Protein AF-Q2U8B8-F1 (afdb_monomer_lite)

Structure (mmCIF, N/CA/C/O backbone):
data_AF-Q2U8B8-F1
#
_entry.id   AF-Q2U8B8-F1
#
loop_
_atom_site.group_PDB
_atom_site.id
_atom_site.type_symbol
_atom_site.label_atom_id
_atom_site.label_alt_id
_atom_site.label_comp_id
_atom_site.label_asym_id
_atom_site.label_entity_id
_atom_site.label_seq_id
_atom_site.pdbx_PDB_ins_code
_atom_site.Cartn_x
_atom_site.Cartn_y
_atom_site.Cartn_z
_atom_site.occupancy
_atom_site.B_iso_or_equiv
_atom_site.auth_seq_id
_atom_site.auth_comp_id
_atom_site.auth_asym_id
_atom_site.auth_atom_id
_atom_site.pdbx_PDB_model_num
ATOM 1 N N . MET A 1 1 ? 11.589 -69.174 -5.867 1.00 45.75 1 MET A N 1
ATOM 2 C CA . MET A 1 1 ? 12.183 -67.853 -5.563 1.00 45.75 1 MET A CA 1
ATOM 3 C C . MET A 1 1 ? 11.686 -66.831 -6.571 1.00 45.75 1 MET A C 1
ATOM 5 O O . MET A 1 1 ? 12.021 -66.963 -7.739 1.00 45.75 1 MET A O 1
ATOM 9 N N . LYS A 1 2 ? 10.894 -65.851 -6.129 1.00 44.78 2 LYS A N 1
ATOM 10 C CA . LYS A 1 2 ? 10.836 -64.484 -6.676 1.00 44.78 2 LYS A CA 1
ATOM 11 C C . LYS A 1 2 ? 9.974 -63.654 -5.720 1.00 44.78 2 LYS A C 1
ATOM 13 O O . LYS A 1 2 ? 8.757 -63.776 -5.709 1.00 44.78 2 LYS A O 1
ATOM 18 N N . LEU A 1 3 ? 10.655 -62.920 -4.842 1.00 41.84 3 LEU A N 1
ATOM 19 C CA . LEU A 1 3 ? 10.069 -61.947 -3.926 1.00 41.84 3 LEU A CA 1
ATOM 20 C C . LEU A 1 3 ? 9.621 -60.734 -4.748 1.00 41.84 3 LEU A C 1
ATOM 22 O O . LEU A 1 3 ? 10.434 -60.152 -5.464 1.00 41.84 3 LEU A O 1
ATOM 26 N N . LEU A 1 4 ? 8.342 -60.375 -4.666 1.00 46.84 4 LEU A N 1
ATOM 27 C CA . LEU A 1 4 ? 7.825 -59.121 -5.206 1.00 46.84 4 LEU A CA 1
ATOM 28 C C . LEU A 1 4 ? 7.831 -58.080 -4.085 1.00 46.84 4 LEU A C 1
ATOM 30 O O . LEU A 1 4 ? 7.156 -58.236 -3.069 1.00 46.84 4 LEU A O 1
ATOM 34 N N . ASN A 1 5 ? 8.658 -57.055 -4.289 1.00 47.19 5 ASN A N 1
ATOM 35 C CA . ASN A 1 5 ? 8.837 -55.891 -3.431 1.00 47.19 5 ASN A CA 1
ATOM 36 C C . ASN A 1 5 ? 7.512 -55.155 -3.205 1.00 47.19 5 ASN A C 1
ATOM 38 O O . ASN A 1 5 ? 6.895 -54.669 -4.152 1.00 47.19 5 ASN A O 1
ATOM 42 N N . ILE A 1 6 ? 7.131 -55.004 -1.940 1.00 53.38 6 ILE A N 1
ATOM 43 C CA . ILE A 1 6 ? 6.076 -54.088 -1.513 1.00 53.38 6 ILE A CA 1
ATOM 44 C C . ILE A 1 6 ? 6.727 -52.709 -1.361 1.00 53.38 6 ILE A C 1
ATOM 46 O O . ILE A 1 6 ? 7.480 -52.474 -0.419 1.00 53.38 6 ILE A O 1
ATOM 50 N N . ILE A 1 7 ? 6.479 -51.812 -2.316 1.00 55.31 7 ILE A N 1
ATOM 51 C CA . ILE A 1 7 ? 6.832 -50.393 -2.197 1.00 55.31 7 ILE A CA 1
ATOM 52 C C . ILE A 1 7 ? 5.652 -49.699 -1.519 1.00 55.31 7 ILE A C 1
ATOM 54 O O . ILE A 1 7 ? 4.625 -49.432 -2.140 1.00 55.31 7 ILE A O 1
ATOM 58 N N . THR A 1 8 ? 5.790 -49.433 -0.225 1.00 48.84 8 THR A N 1
ATOM 59 C CA . THR A 1 8 ? 4.833 -48.642 0.549 1.00 48.84 8 THR A CA 1
ATOM 60 C C . THR A 1 8 ? 5.006 -47.166 0.179 1.00 48.84 8 THR A C 1
ATOM 62 O O . THR A 1 8 ? 5.971 -46.533 0.604 1.00 48.84 8 THR A O 1
ATOM 65 N N . LEU A 1 9 ? 4.097 -46.603 -0.627 1.00 44.03 9 LEU A N 1
ATOM 66 C CA . LEU A 1 9 ? 4.007 -45.151 -0.801 1.00 44.03 9 LEU A CA 1
ATOM 67 C C . LEU A 1 9 ? 3.465 -44.534 0.495 1.00 44.03 9 LEU A C 1
ATOM 69 O O . LEU A 1 9 ? 2.280 -44.645 0.803 1.00 44.03 9 LEU A O 1
ATOM 73 N N . LEU A 1 10 ? 4.337 -43.874 1.254 1.00 48.56 10 LEU A N 1
ATOM 74 C CA . LEU A 1 10 ? 3.935 -42.946 2.305 1.00 48.56 10 LEU A CA 1
ATOM 75 C C . LEU A 1 10 ? 3.421 -41.666 1.642 1.00 48.56 10 LEU A C 1
ATOM 77 O O . LEU A 1 10 ? 4.195 -40.802 1.236 1.00 48.56 10 LEU A O 1
ATOM 81 N N . SER A 1 11 ? 2.102 -41.560 1.518 1.00 52.12 11 SER A N 1
ATOM 82 C CA . SER A 1 11 ? 1.419 -40.324 1.151 1.00 52.12 11 SER A CA 1
ATOM 83 C C . SER A 1 11 ? 1.635 -39.296 2.262 1.00 52.12 11 SER A C 1
ATOM 85 O O . SER A 1 11 ? 0.950 -39.318 3.283 1.00 52.12 11 SER A O 1
ATOM 87 N N . THR A 1 12 ? 2.605 -38.401 2.095 1.00 49.91 12 THR A N 1
ATOM 88 C CA . THR A 1 12 ? 2.762 -37.239 2.971 1.00 49.91 12 THR A CA 1
ATOM 89 C C . THR A 1 12 ? 1.611 -36.277 2.703 1.00 49.91 12 THR A C 1
ATOM 91 O O . THR A 1 12 ? 1.632 -35.515 1.738 1.00 49.91 12 THR A O 1
ATOM 94 N N . THR A 1 13 ? 0.581 -36.316 3.541 1.00 53.44 13 THR A N 1
ATOM 95 C CA . THR A 1 13 ? -0.419 -35.252 3.598 1.00 53.44 13 THR A CA 1
ATOM 96 C C . THR A 1 13 ? 0.250 -34.009 4.171 1.00 53.44 13 THR A C 1
ATOM 98 O O . THR A 1 13 ? 0.508 -33.935 5.373 1.00 53.44 13 THR A O 1
ATOM 101 N N . SER A 1 14 ? 0.558 -33.036 3.319 1.00 53.34 14 SER A N 1
ATOM 102 C CA . SER A 1 14 ? 0.933 -31.700 3.767 1.00 53.34 14 SER A CA 1
ATOM 103 C C . SER A 1 14 ? -0.268 -31.071 4.474 1.00 53.34 14 SER A C 1
ATOM 105 O O . SER A 1 14 ? -1.269 -30.746 3.838 1.00 53.34 14 SER A O 1
ATOM 107 N N . LEU A 1 15 ? -0.183 -30.908 5.797 1.00 43.78 15 LEU A N 1
ATOM 108 C CA . LEU A 1 15 ? -1.082 -30.018 6.523 1.00 43.78 15 LEU A CA 1
ATOM 109 C C . LEU A 1 15 ? -0.732 -28.584 6.114 1.00 43.78 15 LEU A C 1
ATOM 111 O O . LEU A 1 15 ? 0.299 -28.053 6.522 1.00 43.78 15 LEU A O 1
ATOM 115 N N . ALA A 1 16 ? -1.587 -27.954 5.311 1.00 53.31 16 ALA A N 1
ATOM 116 C CA . ALA A 1 16 ? -1.561 -26.509 5.163 1.00 53.31 16 ALA A CA 1
ATOM 117 C C . ALA A 1 16 ? -1.985 -25.901 6.507 1.00 53.31 16 ALA A C 1
ATOM 119 O O . ALA A 1 16 ? -3.157 -25.944 6.884 1.00 53.31 16 ALA A O 1
ATOM 120 N N . VAL A 1 17 ? -1.019 -25.369 7.257 1.00 41.97 17 VAL A N 1
ATOM 121 C CA . VAL A 1 17 ? -1.301 -24.487 8.388 1.00 41.97 17 VAL A CA 1
ATOM 122 C C . VAL A 1 17 ? -1.958 -23.244 7.800 1.00 41.97 17 VAL A C 1
ATOM 124 O O . VAL A 1 17 ? -1.295 -22.412 7.184 1.00 41.97 17 VAL A O 1
ATOM 127 N N . ALA A 1 18 ? -3.274 -23.127 7.967 1.00 48.25 18 ALA A N 1
ATOM 128 C CA . ALA A 1 18 ? -3.966 -21.855 7.846 1.00 48.25 18 ALA A CA 1
ATOM 129 C C . ALA A 1 18 ? -3.496 -20.982 9.016 1.00 48.25 18 ALA A C 1
ATOM 131 O O . ALA A 1 18 ? -4.136 -20.911 10.064 1.00 48.25 18 ALA A O 1
ATOM 132 N N . GLY A 1 19 ? -2.310 -20.391 8.865 1.00 37.34 19 GLY A N 1
ATOM 133 C CA . GLY A 1 19 ? -1.833 -19.356 9.759 1.00 37.34 19 GLY A CA 1
ATOM 134 C C . GLY A 1 19 ? -2.831 -18.218 9.666 1.00 37.34 19 GLY A C 1
ATOM 135 O O . GLY A 1 19 ? -2.953 -17.585 8.617 1.00 37.34 19 GLY A O 1
ATOM 136 N N . GLY A 1 20 ? -3.586 -17.993 10.741 1.00 38.97 20 GLY A N 1
ATOM 137 C CA . GLY A 1 20 ? -4.266 -16.724 10.924 1.00 38.97 20 GLY A CA 1
ATOM 138 C C . GLY A 1 20 ? -3.213 -15.645 10.728 1.00 38.97 20 GLY A C 1
ATOM 139 O O . GLY A 1 20 ? -2.224 -15.617 11.457 1.00 38.97 20 GLY A O 1
ATOM 140 N N . LEU A 1 21 ? -3.380 -14.851 9.674 1.00 37.88 21 LEU A N 1
ATOM 141 C CA . LEU A 1 21 ? -2.508 -13.744 9.322 1.00 37.88 21 LEU A CA 1
ATOM 142 C C . LEU A 1 21 ? -2.623 -12.691 10.427 1.00 37.88 21 LEU A C 1
ATOM 144 O O . LEU A 1 21 ? -3.363 -11.721 10.302 1.00 37.88 21 LEU A O 1
ATOM 148 N N . ASP A 1 22 ? -1.912 -12.905 11.530 1.00 37.84 22 ASP A N 1
ATOM 149 C CA . ASP A 1 22 ? -1.461 -11.809 12.365 1.00 37.84 22 ASP A CA 1
ATOM 150 C C . ASP A 1 22 ? -0.360 -11.115 11.560 1.00 37.84 22 ASP A C 1
ATOM 152 O O . ASP A 1 22 ? 0.807 -11.499 11.559 1.00 37.84 22 ASP A O 1
ATOM 156 N N . THR A 1 23 ? -0.770 -10.122 10.778 1.00 48.00 23 THR A N 1
ATOM 157 C CA . THR A 1 23 ? 0.051 -9.319 9.861 1.00 48.00 23 THR A CA 1
ATOM 158 C C . THR A 1 23 ? 1.080 -8.446 10.584 1.00 48.00 23 THR A C 1
ATOM 160 O O . THR A 1 23 ? 1.706 -7.572 9.985 1.00 48.00 23 THR A O 1
ATOM 163 N N . ARG A 1 24 ? 1.277 -8.663 11.888 1.00 49.28 24 ARG A N 1
ATOM 164 C CA . ARG A 1 24 ? 2.257 -7.957 12.712 1.00 49.28 24 ARG A CA 1
ATOM 165 C C . ARG A 1 24 ? 3.702 -8.288 12.349 1.00 49.28 24 ARG A C 1
ATOM 167 O O . ARG A 1 24 ? 4.557 -7.442 12.576 1.00 49.28 24 ARG A O 1
ATOM 174 N N . GLU A 1 25 ? 3.955 -9.438 11.726 1.00 53.19 25 GLU A N 1
ATOM 175 C CA . GLU A 1 25 ? 5.285 -9.891 11.295 1.00 53.19 25 GLU A CA 1
ATOM 176 C C . GLU A 1 25 ? 5.169 -10.631 9.945 1.00 53.19 25 GLU A C 1
ATOM 178 O O . GLU A 1 25 ? 5.375 -11.839 9.854 1.00 53.19 25 GLU A O 1
ATOM 183 N N . ALA A 1 26 ? 4.773 -9.933 8.874 1.00 61.53 26 ALA A N 1
ATOM 184 C CA . ALA A 1 26 ? 4.834 -10.522 7.535 1.00 61.53 26 ALA A CA 1
ATOM 185 C C . ALA A 1 26 ? 6.306 -10.711 7.138 1.00 61.53 26 ALA A C 1
ATOM 187 O O . ALA A 1 26 ? 7.049 -9.733 7.011 1.00 61.53 26 ALA A O 1
ATOM 188 N N . ASN A 1 27 ? 6.740 -11.958 6.947 1.00 67.38 27 ASN A N 1
ATOM 189 C CA . ASN A 1 27 ? 8.084 -12.216 6.443 1.00 67.38 27 ASN A CA 1
ATOM 190 C C . ASN A 1 27 ? 8.159 -11.872 4.940 1.00 67.38 27 ASN A C 1
ATOM 192 O O . ASN A 1 27 ? 7.146 -11.747 4.248 1.00 67.38 27 ASN A O 1
ATOM 196 N N . ASN A 1 28 ? 9.372 -11.726 4.407 1.00 64.75 28 ASN A N 1
ATOM 197 C CA . ASN A 1 28 ? 9.563 -11.282 3.023 1.00 64.75 28 ASN A CA 1
ATOM 198 C C . ASN A 1 28 ? 8.952 -12.242 1.975 1.00 64.75 28 ASN A C 1
ATOM 200 O O . ASN A 1 28 ? 8.508 -11.799 0.916 1.00 64.75 28 ASN A O 1
ATOM 204 N N . ALA A 1 29 ? 8.891 -13.547 2.266 1.00 67.75 29 ALA A N 1
ATOM 205 C CA . ALA A 1 29 ? 8.280 -14.533 1.373 1.00 67.75 29 ALA A CA 1
ATOM 206 C C . ALA A 1 29 ? 6.747 -14.387 1.318 1.00 67.75 29 ALA A C 1
ATOM 208 O O . ALA A 1 29 ? 6.149 -14.525 0.245 1.00 67.75 29 ALA A O 1
ATOM 209 N N . ASP A 1 30 ? 6.117 -14.029 2.438 1.00 82.69 30 ASP A N 1
ATOM 210 C CA . ASP A 1 30 ? 4.681 -13.747 2.501 1.00 82.69 30 ASP A CA 1
ATOM 211 C C . ASP A 1 30 ? 4.331 -12.492 1.694 1.00 82.69 30 ASP A C 1
ATOM 213 O O . ASP A 1 30 ? 3.341 -12.475 0.960 1.00 82.69 30 ASP A O 1
ATOM 217 N N . LEU A 1 31 ? 5.166 -11.451 1.782 1.00 83.38 31 LEU A N 1
ATOM 218 C CA . LEU A 1 31 ? 4.984 -10.211 1.022 1.00 83.38 31 LEU A CA 1
ATOM 219 C C . LEU A 1 31 ? 5.111 -10.446 -0.487 1.00 83.38 31 LEU A C 1
ATOM 221 O O . LEU A 1 31 ? 4.255 -9.997 -1.250 1.00 83.38 31 LEU A O 1
ATOM 225 N N . ALA A 1 32 ? 6.114 -11.216 -0.916 1.00 80.88 32 ALA A N 1
ATOM 226 C CA . ALA A 1 32 ? 6.287 -11.585 -2.319 1.00 80.88 32 ALA A CA 1
ATOM 227 C C . ALA A 1 32 ? 5.111 -12.424 -2.849 1.00 80.88 32 ALA A C 1
ATOM 229 O O . ALA A 1 32 ? 4.609 -12.170 -3.942 1.00 80.88 32 ALA A O 1
ATOM 230 N N . THR A 1 33 ? 4.618 -13.386 -2.064 1.00 84.94 33 THR A N 1
ATOM 231 C CA . THR A 1 33 ? 3.473 -14.234 -2.445 1.00 84.94 33 THR A CA 1
ATOM 232 C C . THR A 1 33 ? 2.179 -13.425 -2.558 1.00 84.94 33 THR A C 1
ATOM 234 O O . THR A 1 33 ? 1.398 -13.597 -3.499 1.00 84.94 33 THR A O 1
ATOM 237 N N . ARG A 1 34 ? 1.953 -12.494 -1.624 1.00 83.00 34 ARG A N 1
ATOM 238 C CA . ARG A 1 34 ? 0.810 -11.571 -1.662 1.00 83.00 34 ARG A CA 1
ATOM 239 C C . ARG A 1 34 ? 0.870 -10.658 -2.881 1.00 83.00 34 ARG A C 1
ATOM 241 O O . ARG A 1 34 ? -0.126 -10.543 -3.594 1.00 83.00 34 ARG A O 1
ATOM 248 N N . ALA A 1 35 ? 2.030 -10.061 -3.151 1.00 86.25 35 ALA A N 1
ATOM 249 C CA . ALA A 1 35 ? 2.242 -9.258 -4.350 1.00 86.25 35 ALA A CA 1
ATOM 250 C C . ALA A 1 35 ? 2.010 -10.086 -5.620 1.00 86.25 35 ALA A C 1
ATOM 252 O O . ALA A 1 35 ? 1.276 -9.648 -6.499 1.00 86.25 35 ALA A O 1
ATOM 253 N N . ALA A 1 36 ? 2.515 -11.321 -5.681 1.00 87.31 36 ALA A N 1
ATOM 254 C CA . ALA A 1 36 ? 2.287 -12.221 -6.809 1.00 87.31 36 ALA A CA 1
ATOM 255 C C . ALA A 1 36 ? 0.796 -12.508 -7.057 1.00 87.31 36 ALA A C 1
ATOM 257 O O . ALA A 1 36 ? 0.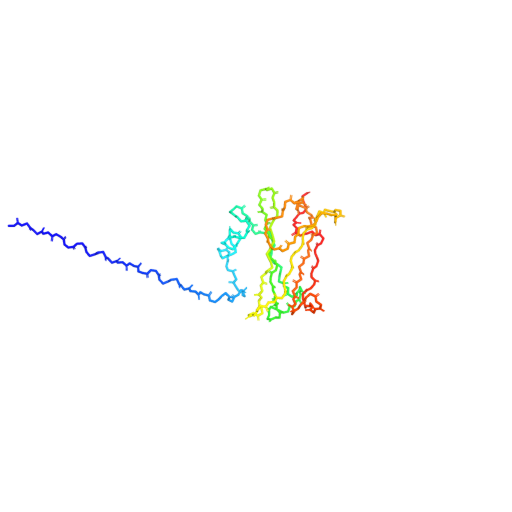371 -12.605 -8.205 1.00 87.31 36 ALA A O 1
ATOM 258 N N . THR A 1 37 ? 0.003 -12.602 -5.988 1.00 89.19 37 THR A N 1
ATOM 259 C CA . THR A 1 37 ? -1.440 -12.869 -6.063 1.00 89.19 37 THR A CA 1
ATOM 260 C C . THR A 1 37 ? -2.238 -11.649 -6.529 1.00 89.19 37 THR A C 1
ATOM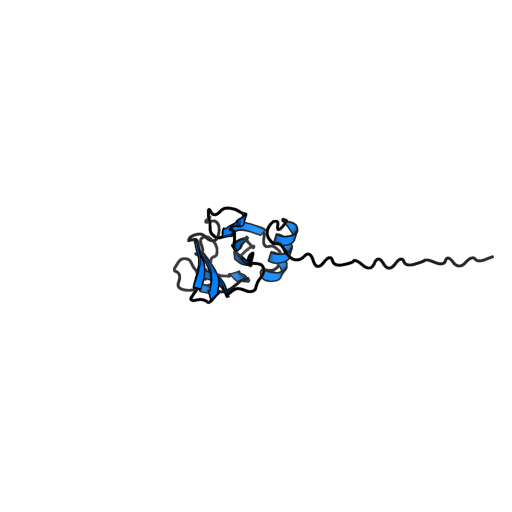 262 O O . THR A 1 37 ? -3.182 -11.792 -7.299 1.00 89.19 37 THR A O 1
ATOM 265 N N . ILE A 1 38 ? -1.880 -10.451 -6.055 1.00 88.88 38 ILE A N 1
ATOM 266 C CA . ILE A 1 38 ? -2.667 -9.225 -6.276 1.00 88.88 38 ILE A CA 1
ATOM 267 C C . ILE A 1 38 ? -2.155 -8.421 -7.479 1.00 88.88 38 ILE A C 1
ATOM 269 O O . ILE A 1 38 ? -2.938 -7.910 -8.275 1.00 88.88 38 ILE A O 1
ATOM 273 N N . CYS A 1 39 ? -0.839 -8.294 -7.602 1.00 89.44 39 CYS A N 1
ATOM 274 C CA . CYS A 1 39 ? -0.159 -7.494 -8.618 1.00 89.44 39 CYS A CA 1
ATOM 275 C C . CYS A 1 39 ? 0.301 -8.342 -9.816 1.00 89.44 39 CYS A C 1
ATOM 277 O O . CYS A 1 39 ? 0.480 -7.814 -10.911 1.00 89.44 39 CYS A O 1
ATOM 279 N N . GLY A 1 40 ? 0.504 -9.646 -9.607 1.00 88.94 40 GLY A N 1
ATOM 280 C CA . GLY A 1 40 ? 1.202 -10.536 -10.534 1.00 88.94 40 GLY A CA 1
ATOM 281 C C . GLY A 1 40 ? 2.672 -10.742 -10.154 1.00 88.94 40 GLY A C 1
ATOM 282 O O . GLY A 1 40 ? 3.212 -10.090 -9.260 1.00 88.94 40 GLY A O 1
ATOM 283 N N . SER A 1 41 ? 3.338 -11.689 -10.816 1.00 89.12 41 SER A N 1
ATOM 284 C CA . SER A 1 41 ? 4.754 -12.002 -10.574 1.00 89.12 41 SER A CA 1
ATOM 285 C C . SER A 1 41 ? 5.695 -10.878 -11.022 1.00 89.12 41 SER A C 1
ATOM 287 O O . SER A 1 41 ? 5.386 -10.155 -11.967 1.00 89.12 41 SER A O 1
ATOM 289 N N . GLY A 1 42 ? 6.890 -10.808 -10.427 1.00 88.44 42 GLY A N 1
ATOM 290 C CA . GLY A 1 42 ? 7.942 -9.869 -10.846 1.00 88.44 42 GLY A CA 1
ATOM 291 C C . GLY A 1 42 ? 7.819 -8.467 -10.246 1.00 88.44 42 GLY A C 1
ATOM 292 O O . GLY A 1 42 ? 8.427 -7.533 -10.759 1.00 88.44 42 GLY A O 1
ATOM 293 N N . TYR A 1 43 ? 7.026 -8.324 -9.184 1.00 89.69 43 TYR A N 1
ATOM 294 C CA . TYR A 1 43 ? 6.960 -7.118 -8.366 1.00 89.69 43 TYR A CA 1
ATOM 295 C C . TYR A 1 43 ? 7.903 -7.234 -7.169 1.00 89.69 43 TYR A C 1
ATOM 297 O O . TYR A 1 43 ? 7.879 -8.236 -6.452 1.00 89.69 43 TYR A O 1
ATOM 305 N N . GLU A 1 44 ? 8.683 -6.188 -6.924 1.00 89.06 44 GLU A N 1
ATOM 306 C CA . GLU A 1 44 ? 9.594 -6.080 -5.785 1.00 89.06 44 GLU A CA 1
ATOM 307 C C . GLU A 1 44 ? 9.064 -5.079 -4.762 1.00 89.06 44 GLU A C 1
ATOM 309 O O . GLU A 1 44 ? 8.437 -4.079 -5.117 1.00 89.06 44 GLU A O 1
ATOM 314 N N . LEU A 1 45 ? 9.285 -5.352 -3.473 1.00 89.94 45 LEU A N 1
ATOM 315 C CA . LEU A 1 45 ? 8.843 -4.462 -2.403 1.00 89.94 45 LEU A CA 1
ATOM 316 C C . LEU A 1 45 ? 9.603 -3.133 -2.476 1.00 89.94 45 LEU A C 1
ATOM 318 O O . LEU A 1 45 ? 10.826 -3.109 -2.418 1.00 89.94 45 LEU A O 1
ATOM 322 N N . ASN A 1 46 ? 8.861 -2.029 -2.533 1.00 90.00 46 ASN A N 1
ATOM 323 C CA . ASN A 1 46 ? 9.406 -0.674 -2.546 1.00 90.00 46 ASN A CA 1
ATOM 324 C C . ASN A 1 46 ? 9.256 0.011 -1.183 1.00 90.00 46 ASN A C 1
ATOM 326 O O . ASN A 1 46 ? 10.233 0.498 -0.618 1.00 90.00 46 ASN A O 1
ATOM 330 N N . LYS A 1 47 ? 8.042 0.039 -0.619 1.00 90.19 47 LYS A N 1
ATOM 331 C CA . LYS A 1 47 ? 7.786 0.622 0.708 1.00 90.19 47 LYS A CA 1
ATOM 332 C C . LYS A 1 47 ? 6.833 -0.251 1.512 1.00 90.19 47 LYS A C 1
ATOM 334 O O . LYS A 1 47 ? 5.896 -0.824 0.967 1.00 90.19 47 LYS A O 1
ATOM 339 N N . ALA A 1 48 ? 7.039 -0.269 2.824 1.00 90.88 48 ALA A N 1
ATOM 340 C CA . ALA A 1 48 ? 6.094 -0.789 3.805 1.00 90.88 48 ALA A CA 1
ATOM 341 C C . ALA A 1 48 ? 5.869 0.290 4.869 1.00 90.88 48 ALA A C 1
ATOM 343 O O . ALA A 1 48 ? 6.742 0.566 5.693 1.00 90.88 48 ALA A O 1
ATOM 344 N N . ILE A 1 49 ? 4.717 0.954 4.810 1.00 90.50 49 ILE A N 1
ATOM 345 C CA . ILE A 1 49 ? 4.388 2.096 5.660 1.00 90.50 49 ILE A CA 1
ATOM 346 C C . ILE A 1 49 ? 3.381 1.639 6.716 1.00 90.50 49 ILE A C 1
ATOM 348 O O . ILE A 1 49 ? 2.220 1.392 6.378 1.00 90.50 49 ILE A O 1
ATOM 352 N N . PRO A 1 50 ? 3.780 1.534 7.994 1.00 92.00 50 PRO A N 1
ATOM 353 C CA . PRO A 1 50 ? 2.833 1.269 9.064 1.00 92.00 50 PRO A CA 1
ATOM 354 C C . PRO A 1 50 ? 1.921 2.481 9.277 1.00 92.00 50 PRO A C 1
ATOM 356 O O . PRO A 1 50 ? 2.395 3.619 9.338 1.00 92.00 50 PRO A O 1
ATOM 359 N N . LEU A 1 51 ? 0.619 2.231 9.414 1.00 92.12 51 LEU A N 1
ATOM 360 C CA . LEU A 1 51 ? -0.406 3.258 9.568 1.00 92.12 51 LEU A CA 1
ATOM 361 C C . LEU A 1 51 ? -1.223 3.046 10.862 1.00 92.12 51 LEU A C 1
ATOM 363 O O . LEU A 1 51 ? -1.589 1.907 11.160 1.00 92.12 51 LEU A O 1
ATOM 367 N N . PRO A 1 52 ? -1.558 4.114 11.612 1.00 90.88 52 PRO A N 1
ATOM 368 C CA . PRO A 1 52 ? -1.183 5.507 11.353 1.00 90.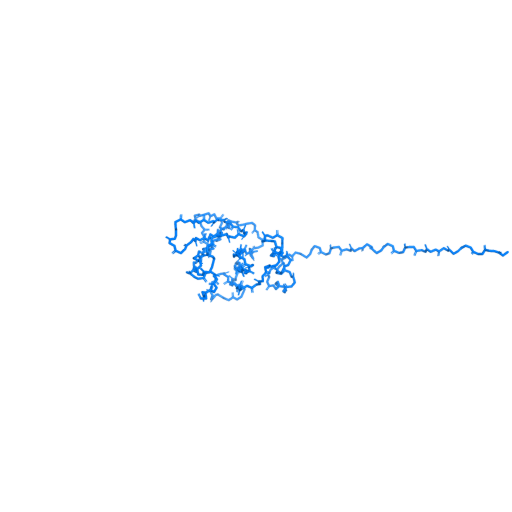88 52 PRO A CA 1
ATOM 369 C C . PRO A 1 52 ? 0.329 5.749 11.504 1.00 90.88 52 PRO A C 1
ATOM 371 O O . PRO A 1 52 ? 1.018 5.088 12.278 1.00 90.88 52 PRO A O 1
ATOM 374 N N . LYS A 1 53 ? 0.877 6.672 10.709 1.00 86.50 53 LYS A N 1
ATOM 375 C CA . LYS A 1 53 ? 2.322 6.932 10.696 1.00 86.50 53 LYS A CA 1
ATOM 376 C C . LYS A 1 53 ? 2.754 7.543 12.034 1.00 86.50 53 LYS A C 1
ATOM 378 O O . LYS A 1 53 ? 2.095 8.442 12.543 1.00 86.50 53 LYS A O 1
ATOM 383 N N . GLY A 1 54 ? 3.881 7.081 12.576 1.00 83.44 54 GLY A N 1
ATOM 384 C CA . GLY A 1 54 ? 4.466 7.634 13.805 1.00 83.44 54 GLY A CA 1
ATOM 385 C C . GLY A 1 54 ? 3.802 7.183 15.111 1.00 83.44 54 GLY A C 1
ATOM 386 O O . GLY A 1 54 ? 4.157 7.701 16.165 1.00 83.44 54 GLY A O 1
ATOM 387 N N . THR A 1 55 ? 2.871 6.226 15.073 1.00 81.44 55 THR A N 1
ATOM 388 C CA . THR A 1 55 ? 2.291 5.637 16.289 1.00 81.44 55 THR A CA 1
ATOM 389 C C . THR A 1 55 ? 3.123 4.465 16.807 1.00 81.44 55 THR A C 1
ATOM 391 O O . THR A 1 55 ? 3.899 3.851 16.065 1.00 81.44 55 THR A O 1
ATOM 394 N N . ASP A 1 56 ? 2.913 4.109 18.078 1.00 83.56 56 ASP A N 1
ATOM 395 C CA . ASP A 1 56 ? 3.466 2.888 18.673 1.00 83.56 56 ASP A CA 1
ATOM 396 C C . ASP A 1 56 ? 3.116 1.656 17.806 1.00 83.56 56 ASP A C 1
ATOM 398 O O . ASP A 1 56 ? 1.997 1.585 17.276 1.00 83.56 56 ASP A O 1
ATOM 402 N N . PRO A 1 57 ? 4.026 0.673 17.646 1.00 79.81 57 PRO A N 1
ATOM 403 C CA . PRO A 1 57 ? 3.754 -0.552 16.897 1.00 79.81 57 PRO A CA 1
ATOM 404 C C . PRO A 1 57 ? 2.441 -1.259 17.257 1.00 79.81 57 PRO A C 1
ATOM 406 O O . PRO A 1 57 ? 1.767 -1.780 16.369 1.00 79.81 57 PRO A O 1
ATOM 409 N N . LYS A 1 58 ? 2.030 -1.231 18.529 1.00 80.88 58 LYS A N 1
ATOM 410 C CA . LYS A 1 58 ? 0.784 -1.846 19.014 1.00 80.88 58 LYS A CA 1
ATOM 411 C C . LYS A 1 58 ? -0.477 -1.090 18.589 1.00 80.88 58 LYS A C 1
ATOM 413 O O . LYS A 1 58 ? -1.567 -1.648 18.677 1.00 80.88 58 LYS A O 1
ATOM 418 N N . GLN A 1 59 ? -0.338 0.155 18.140 1.00 85.12 59 GLN A N 1
ATOM 419 C CA . GLN A 1 59 ? -1.430 1.012 17.671 1.00 85.12 59 GLN A CA 1
ATOM 420 C C . GLN A 1 59 ? -1.546 1.063 16.144 1.00 85.12 59 GLN A C 1
ATOM 422 O O . GLN A 1 59 ? -2.375 1.802 15.618 1.00 85.12 59 GLN A O 1
ATOM 427 N N . ARG A 1 60 ? -0.735 0.282 15.421 1.00 87.62 60 ARG A N 1
ATOM 428 C CA . ARG A 1 60 ? -0.827 0.172 13.963 1.00 87.62 60 ARG A CA 1
ATOM 429 C C . ARG A 1 60 ? -2.111 -0.556 13.585 1.00 87.62 60 ARG A C 1
ATOM 431 O O . ARG A 1 60 ? -2.341 -1.688 14.002 1.00 87.62 60 ARG A O 1
ATOM 438 N N . LEU A 1 61 ? -2.933 0.111 12.789 1.00 90.94 61 LEU A N 1
ATOM 439 C CA . LEU A 1 61 ? -4.233 -0.372 12.327 1.00 90.94 61 LEU A CA 1
ATOM 440 C C . LEU A 1 61 ? -4.147 -0.965 10.914 1.00 90.94 61 LEU A C 1
ATOM 442 O O . LEU A 1 61 ? -5.008 -1.748 10.525 1.00 90.94 61 LEU A O 1
ATOM 446 N N . GLY A 1 62 ? -3.085 -0.659 10.170 1.00 91.50 62 GLY A N 1
ATOM 447 C CA . GLY A 1 62 ? -2.805 -1.281 8.882 1.00 91.50 62 GLY A CA 1
ATOM 448 C C . GLY A 1 62 ? -1.378 -1.043 8.410 1.00 91.50 62 GLY A C 1
ATOM 449 O O . GLY A 1 62 ? -0.625 -0.284 9.023 1.00 91.50 62 GLY A O 1
ATOM 450 N N . THR A 1 63 ? -1.017 -1.680 7.300 1.00 92.06 63 THR A N 1
ATOM 451 C CA . THR A 1 63 ? 0.261 -1.443 6.616 1.00 92.06 63 THR A CA 1
ATOM 452 C C . THR A 1 63 ? 0.005 -1.209 5.140 1.00 92.06 63 THR A C 1
ATOM 454 O O . THR A 1 63 ? -0.624 -2.023 4.473 1.00 92.06 63 THR A O 1
ATOM 457 N N . LEU A 1 64 ? 0.466 -0.073 4.628 1.00 92.81 64 LEU A N 1
ATOM 458 C CA . LEU A 1 64 ? 0.444 0.219 3.206 1.00 92.81 64 LEU A CA 1
ATOM 459 C C . LEU A 1 64 ? 1.746 -0.282 2.582 1.00 92.81 64 LEU A C 1
ATOM 461 O O . LEU A 1 64 ? 2.823 0.233 2.881 1.00 92.81 64 LEU A O 1
ATOM 465 N N . TYR A 1 65 ? 1.630 -1.252 1.691 1.00 92.44 65 TYR A N 1
ATOM 466 C CA . TYR A 1 65 ? 2.731 -1.758 0.892 1.00 92.44 65 TYR A CA 1
ATOM 467 C C . TYR A 1 65 ? 2.676 -1.156 -0.505 1.00 92.44 65 TYR A C 1
ATOM 469 O O . TYR A 1 65 ? 1.612 -1.139 -1.126 1.00 92.44 65 TYR A O 1
ATOM 477 N N . THR A 1 66 ? 3.818 -0.709 -1.019 1.00 92.12 66 THR A N 1
ATOM 478 C CA . THR A 1 66 ? 3.982 -0.404 -2.441 1.00 92.12 66 THR A CA 1
ATOM 479 C C . THR A 1 66 ? 5.074 -1.277 -3.032 1.00 92.12 66 THR A C 1
ATOM 481 O O . THR A 1 66 ? 6.076 -1.570 -2.378 1.00 92.12 66 THR A O 1
ATOM 484 N N . TYR A 1 67 ? 4.865 -1.697 -4.273 1.00 91.44 67 TYR A N 1
ATOM 485 C CA . TYR A 1 67 ? 5.753 -2.560 -5.035 1.00 91.44 67 TYR A CA 1
ATOM 486 C C . TYR A 1 67 ? 6.046 -1.935 -6.395 1.00 91.44 67 TYR A C 1
ATOM 488 O O . TYR A 1 67 ? 5.199 -1.221 -6.946 1.00 91.44 67 TYR A O 1
ATOM 496 N N . ILE A 1 68 ? 7.226 -2.222 -6.933 1.00 89.88 68 ILE A N 1
ATOM 497 C CA . ILE A 1 68 ? 7.663 -1.801 -8.264 1.00 89.88 68 ILE A CA 1
ATOM 498 C C . ILE A 1 68 ? 7.725 -3.042 -9.149 1.00 89.88 68 ILE A C 1
ATOM 500 O O . ILE A 1 68 ? 8.396 -4.015 -8.817 1.00 89.88 68 ILE A O 1
ATOM 504 N N . GLY A 1 69 ? 6.984 -3.016 -10.251 1.00 87.38 69 GLY A N 1
ATOM 505 C CA . GLY A 1 69 ? 7.159 -3.932 -11.370 1.00 87.38 69 GLY A CA 1
ATOM 506 C C . GLY A 1 69 ? 7.874 -3.222 -12.517 1.00 87.38 69 GLY A C 1
ATOM 507 O O . GLY A 1 69 ? 8.145 -2.026 -12.447 1.00 87.38 69 GLY A O 1
ATOM 508 N N . LYS A 1 70 ? 8.134 -3.950 -13.606 1.00 83.00 70 LYS A N 1
ATOM 509 C CA . LYS A 1 70 ? 8.887 -3.438 -14.763 1.00 83.00 70 LYS A CA 1
ATOM 510 C C . LYS A 1 70 ? 8.354 -2.105 -15.311 1.00 83.00 70 LYS A C 1
ATOM 512 O O . LYS A 1 70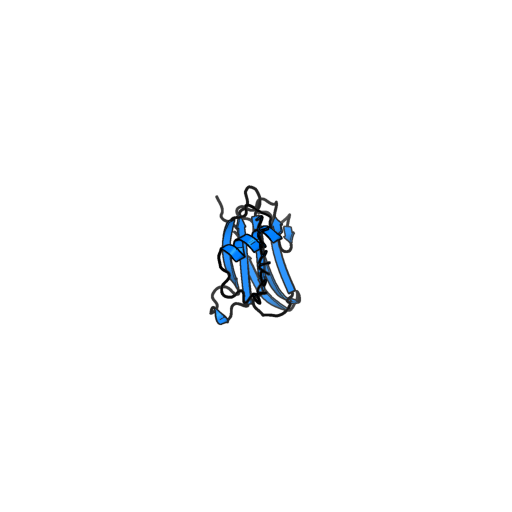 ? 9.128 -1.182 -15.513 1.00 83.00 70 LYS A O 1
ATOM 517 N N . ASP A 1 71 ? 7.040 -2.023 -15.524 1.00 83.12 71 ASP A N 1
ATOM 518 C CA . ASP A 1 71 ? 6.388 -0.873 -16.170 1.00 83.12 71 ASP A CA 1
ATOM 519 C C . ASP A 1 71 ? 5.191 -0.341 -15.356 1.00 83.12 71 ASP A C 1
ATOM 521 O O . ASP A 1 71 ? 4.401 0.462 -15.851 1.00 83.12 71 ASP A O 1
ATOM 525 N N . LYS A 1 72 ? 4.995 -0.833 -14.123 1.00 87.25 72 LYS A N 1
ATOM 526 C CA . LYS A 1 72 ? 3.802 -0.558 -13.308 1.00 87.25 72 LYS A CA 1
ATOM 527 C C . LYS A 1 72 ? 4.125 -0.514 -11.819 1.00 87.25 72 LYS A C 1
ATOM 529 O O . LYS A 1 72 ? 4.922 -1.311 -11.326 1.00 87.25 72 LYS A O 1
ATOM 534 N N . GLY A 1 73 ? 3.398 0.323 -11.087 1.00 90.19 73 GLY A N 1
ATOM 535 C CA . GLY A 1 73 ? 3.358 0.290 -9.626 1.00 90.19 73 GLY A CA 1
ATOM 536 C C . GLY A 1 73 ? 2.279 -0.672 -9.133 1.00 90.19 73 GLY A C 1
ATOM 537 O O . GLY A 1 73 ? 1.304 -0.936 -9.834 1.00 90.19 73 GLY A O 1
ATOM 538 N N . CYS A 1 74 ? 2.426 -1.204 -7.925 1.00 91.69 74 CYS A N 1
ATOM 539 C CA . CYS A 1 74 ? 1.332 -1.877 -7.226 1.00 91.69 74 CYS A CA 1
ATOM 540 C C . CYS A 1 74 ? 1.257 -1.396 -5.784 1.00 91.69 74 CYS A C 1
ATOM 542 O O . CYS A 1 74 ? 2.290 -1.138 -5.166 1.00 91.69 74 CYS A O 1
ATOM 544 N N . ALA A 1 75 ? 0.049 -1.274 -5.244 1.00 92.81 75 ALA A N 1
ATOM 545 C CA . ALA A 1 75 ? -0.149 -0.922 -3.847 1.00 92.81 75 ALA A CA 1
ATOM 546 C C . ALA A 1 75 ? -1.232 -1.780 -3.197 1.00 92.81 75 ALA A C 1
ATOM 548 O O . ALA A 1 75 ? -2.262 -2.096 -3.796 1.00 92.81 75 ALA A O 1
ATOM 549 N N . ILE A 1 76 ? -0.964 -2.158 -1.95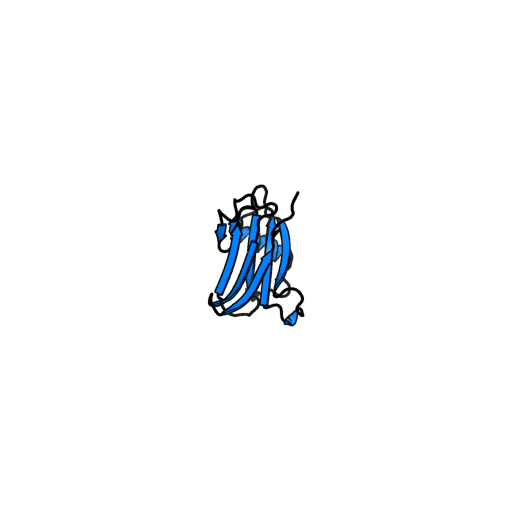1 1.00 92.44 76 ILE A N 1
ATOM 550 C CA . ILE A 1 76 ? -1.802 -3.033 -1.140 1.00 92.44 76 ILE A CA 1
ATOM 551 C C . ILE A 1 76 ? -1.898 -2.401 0.243 1.00 92.44 76 ILE A C 1
ATOM 553 O O . ILE A 1 76 ? -0.884 -2.208 0.911 1.00 92.44 76 ILE A O 1
ATOM 557 N N . LEU A 1 77 ? -3.113 -2.088 0.682 1.00 92.88 77 LEU A N 1
ATOM 558 C CA . LEU A 1 77 ? -3.369 -1.737 2.072 1.00 92.88 77 LEU A CA 1
ATOM 559 C C . LEU A 1 77 ? -3.765 -3.013 2.807 1.00 92.88 77 LEU A C 1
ATOM 561 O O . LEU A 1 77 ? -4.719 -3.673 2.413 1.00 92.88 77 LEU A O 1
ATOM 565 N N . ASP A 1 78 ? -3.024 -3.360 3.850 1.00 90.31 78 ASP A N 1
ATOM 566 C CA . ASP A 1 78 ? -3.267 -4.528 4.689 1.00 90.31 78 ASP A CA 1
ATOM 567 C C . ASP A 1 78 ? -3.948 -4.102 5.990 1.00 90.31 78 ASP A C 1
ATOM 569 O O . ASP A 1 78 ? -3.610 -3.071 6.580 1.00 90.31 78 ASP A O 1
ATOM 573 N N . ASN A 1 79 ? -4.946 -4.876 6.402 1.00 90.56 79 ASN A N 1
ATOM 574 C CA . ASN A 1 79 ? -5.791 -4.574 7.548 1.00 90.56 79 ASN A CA 1
ATOM 575 C C . ASN A 1 79 ? -5.321 -5.342 8.783 1.00 90.56 79 ASN A C 1
ATOM 577 O O . ASN A 1 79 ? -5.401 -6.568 8.819 1.00 90.56 79 ASN A O 1
ATOM 581 N N . ASN A 1 80 ? -4.932 -4.608 9.826 1.00 88.19 80 ASN A N 1
ATOM 582 C CA . ASN A 1 80 ? -4.360 -5.179 11.043 1.00 88.19 80 ASN A CA 1
ATOM 583 C C . ASN A 1 80 ? -5.330 -5.120 12.240 1.00 88.19 80 ASN A C 1
ATOM 585 O O . ASN A 1 80 ? -4.921 -5.367 13.374 1.00 88.19 80 ASN A O 1
ATOM 589 N N . VAL A 1 81 ? -6.617 -4.802 12.030 1.00 87.06 81 VAL A N 1
ATOM 590 C CA . VAL A 1 81 ? -7.607 -4.691 13.123 1.00 87.06 81 VAL A CA 1
ATOM 591 C C . VAL A 1 81 ? -8.405 -5.974 13.392 1.00 87.06 81 VAL A C 1
ATOM 593 O O . VAL A 1 81 ? -9.329 -5.958 14.206 1.00 87.06 81 VAL A O 1
ATOM 596 N N . GLY A 1 82 ? -8.083 -7.083 12.715 1.00 83.88 82 GLY A N 1
ATOM 597 C CA . GLY A 1 82 ? -8.676 -8.410 12.962 1.00 83.88 82 GLY A CA 1
ATOM 598 C C . GLY A 1 82 ? -10.164 -8.545 12.609 1.00 83.88 82 GLY A C 1
ATOM 599 O O . GLY A 1 82 ? -10.808 -9.523 12.978 1.00 83.88 82 GLY A O 1
ATOM 600 N N . LYS A 1 83 ? -10.736 -7.562 11.910 1.00 88.00 83 LYS A N 1
ATOM 601 C CA . LYS A 1 83 ? -12.131 -7.547 11.450 1.00 88.00 83 LYS A CA 1
ATOM 602 C C . LYS A 1 83 ? -12.232 -6.808 10.123 1.00 88.00 83 LYS A C 1
ATOM 604 O O . LYS A 1 83 ? -11.385 -5.967 9.831 1.00 88.00 83 LYS A O 1
ATOM 609 N N . ALA A 1 84 ? -13.281 -7.069 9.346 1.00 90.06 84 ALA A N 1
ATOM 610 C CA . ALA A 1 84 ? -13.519 -6.361 8.089 1.00 90.06 84 ALA A CA 1
ATOM 611 C C . ALA A 1 84 ? -13.625 -4.843 8.314 1.00 90.06 84 ALA A C 1
ATOM 613 O O . ALA A 1 84 ? -14.185 -4.394 9.318 1.00 90.06 84 ALA A O 1
ATOM 614 N N . GLN A 1 85 ? -13.068 -4.063 7.390 1.00 93.94 85 GLN A N 1
ATOM 615 C CA . GLN A 1 85 ? -13.055 -2.601 7.419 1.00 93.94 85 GLN A CA 1
ATOM 616 C C . GLN A 1 85 ? -13.366 -2.051 6.035 1.00 93.94 85 GLN A C 1
ATOM 618 O O . GLN A 1 85 ? -13.131 -2.717 5.028 1.00 93.94 85 GLN A O 1
ATOM 623 N N . TYR A 1 86 ? -13.847 -0.811 5.993 1.00 94.69 86 TYR A N 1
ATOM 624 C CA . TYR A 1 86 ? -13.788 -0.027 4.773 1.00 94.69 86 TYR A CA 1
ATOM 625 C C . TYR A 1 86 ? -12.322 0.269 4.464 1.00 94.69 86 TYR A C 1
ATOM 627 O O . TYR A 1 86 ? -11.595 0.764 5.328 1.00 94.69 86 TYR A O 1
ATOM 635 N N . MET A 1 87 ? -11.902 -0.036 3.241 1.00 94.12 87 MET A N 1
ATOM 636 C CA . MET A 1 87 ? -10.536 0.137 2.767 1.00 94.12 87 MET A CA 1
ATOM 637 C C . MET A 1 87 ? -10.571 0.780 1.395 1.00 94.12 87 MET A C 1
ATOM 639 O O . MET A 1 87 ? -11.453 0.492 0.591 1.00 94.12 87 MET A O 1
ATOM 643 N N . TYR A 1 88 ? -9.614 1.659 1.148 1.00 94.44 88 TYR A N 1
ATOM 644 C CA . TYR A 1 88 ? -9.469 2.330 -0.128 1.00 94.44 88 TYR A CA 1
ATOM 645 C C . TYR A 1 88 ? -7.996 2.622 -0.362 1.00 94.44 88 TYR A C 1
ATOM 647 O O . TYR A 1 88 ? -7.315 3.168 0.508 1.00 94.44 88 TYR A O 1
ATOM 655 N N . VAL A 1 89 ? -7.525 2.287 -1.552 1.00 94.19 89 VAL A N 1
ATOM 656 C CA . VAL A 1 89 ? -6.244 2.740 -2.085 1.00 94.19 89 VAL A CA 1
ATOM 657 C C . VAL A 1 89 ? -6.558 3.524 -3.349 1.00 94.19 89 VAL A C 1
ATOM 659 O O . VAL A 1 89 ? -7.516 3.217 -4.047 1.00 94.19 89 VAL A O 1
ATOM 662 N N . GLY A 1 90 ? -5.820 4.586 -3.621 1.00 92.94 90 GLY A N 1
ATOM 663 C CA . GLY A 1 90 ? -5.990 5.355 -4.843 1.00 92.94 90 GLY A CA 1
ATOM 664 C C . GLY A 1 90 ? -4.654 5.866 -5.323 1.00 92.94 90 GLY A C 1
ATOM 665 O O . GLY A 1 90 ? -3.841 6.317 -4.519 1.00 92.94 90 GLY A O 1
ATOM 666 N N . VAL A 1 91 ? -4.441 5.783 -6.626 1.00 91.38 91 VAL A N 1
ATOM 667 C CA . VAL A 1 91 ? -3.203 6.191 -7.279 1.00 91.38 91 VAL A CA 1
ATOM 668 C C . VAL A 1 91 ? -3.586 7.036 -8.465 1.00 91.38 91 VAL A C 1
ATOM 670 O O . VAL A 1 91 ? -4.352 6.589 -9.315 1.00 91.38 91 VAL A O 1
ATOM 673 N N . CYS A 1 92 ? -3.079 8.257 -8.500 1.00 87.12 92 CYS A N 1
ATOM 674 C CA . CYS A 1 92 ? -3.348 9.175 -9.591 1.00 87.12 92 CYS A CA 1
ATOM 675 C C . CYS A 1 92 ? -2.087 9.422 -10.410 1.00 87.12 92 CYS A C 1
ATOM 677 O O . CYS A 1 92 ? -0.971 9.260 -9.921 1.00 87.12 92 CYS A O 1
ATOM 679 N N . ASP A 1 93 ? -2.263 9.858 -11.649 1.00 84.44 93 ASP A N 1
ATOM 680 C CA . ASP A 1 93 ? -1.187 10.493 -12.393 1.00 84.44 93 ASP A CA 1
ATOM 681 C C . ASP A 1 93 ? -0.720 11.794 -11.711 1.00 84.44 93 ASP A C 1
ATOM 683 O O . ASP A 1 93 ? -1.372 12.344 -10.819 1.00 84.44 93 ASP A O 1
ATOM 687 N N . LEU A 1 94 ? 0.432 12.313 -12.143 1.00 79.06 94 LEU A N 1
ATOM 688 C CA . LEU A 1 94 ? 1.077 13.485 -11.532 1.00 79.06 94 LEU A CA 1
ATOM 689 C C . LEU A 1 94 ? 0.196 14.743 -11.522 1.00 79.06 94 LEU A C 1
ATOM 691 O O . LEU A 1 94 ? 0.381 15.625 -10.689 1.00 79.06 94 LEU A O 1
ATOM 695 N N . ASN A 1 95 ? -0.753 14.842 -12.455 1.00 79.12 95 ASN A N 1
ATOM 696 C CA . ASN A 1 95 ? -1.672 15.973 -12.559 1.00 79.12 95 ASN A CA 1
ATOM 697 C C . ASN A 1 95 ? -3.022 15.723 -11.843 1.00 79.12 95 ASN A C 1
ATOM 699 O O . ASN A 1 95 ? -3.858 16.627 -11.799 1.00 79.12 95 ASN A O 1
ATOM 703 N N . GLY A 1 96 ? -3.235 14.523 -11.288 1.00 77.12 96 GLY A N 1
ATOM 704 C CA . GLY A 1 96 ? -4.428 14.136 -10.538 1.00 77.12 96 GLY A CA 1
ATOM 705 C C . GLY A 1 96 ? -5.694 13.908 -11.372 1.00 77.12 96 GLY A C 1
ATOM 706 O O . GLY A 1 96 ? -6.775 13.806 -10.791 1.00 77.12 96 GLY A O 1
ATOM 707 N N . LYS A 1 97 ? -5.613 13.878 -12.707 1.00 80.81 97 LYS A N 1
ATOM 708 C CA . LYS A 1 97 ? -6.781 13.751 -13.596 1.00 80.81 97 LYS A CA 1
ATOM 709 C C . LYS A 1 97 ? -7.202 12.308 -13.804 1.00 80.81 97 LYS A C 1
ATOM 711 O O . LYS A 1 97 ? -8.394 12.049 -13.975 1.00 80.81 97 LYS A O 1
ATOM 716 N N . HIS A 1 98 ? -6.248 11.385 -13.797 1.00 83.56 98 HIS A N 1
ATOM 717 C CA . HIS A 1 98 ? -6.509 9.972 -14.021 1.00 83.56 98 HIS A CA 1
ATOM 718 C C . HIS A 1 98 ? -6.110 9.191 -12.780 1.00 83.56 98 HIS A C 1
ATOM 720 O O . HIS A 1 98 ? -4.935 9.141 -12.429 1.00 83.56 98 HIS A O 1
ATOM 726 N N . CYS A 1 99 ? -7.107 8.624 -12.098 1.00 87.25 99 CYS A N 1
ATOM 727 C CA . CYS A 1 99 ? -6.903 7.894 -10.858 1.00 87.25 99 CYS A CA 1
ATOM 728 C C . CYS A 1 99 ? -7.479 6.490 -10.951 1.00 87.25 99 CYS A C 1
ATOM 730 O O . CYS A 1 99 ? -8.680 6.313 -11.176 1.00 87.25 99 CYS A O 1
ATOM 732 N N . ASP A 1 100 ? -6.628 5.521 -10.664 1.00 89.25 100 ASP A N 1
ATOM 733 C CA . ASP A 1 100 ? -7.028 4.163 -10.362 1.00 89.25 100 ASP A CA 1
ATOM 734 C C . ASP A 1 100 ? -7.314 4.032 -8.862 1.00 89.25 100 ASP A C 1
ATOM 736 O O . ASP A 1 100 ? -6.801 4.793 -8.031 1.00 89.25 100 ASP A O 1
ATOM 740 N N . LYS A 1 101 ? -8.172 3.077 -8.510 1.00 91.00 101 LYS A N 1
ATOM 741 C CA . LYS A 1 101 ? -8.672 2.876 -7.148 1.00 91.00 101 LYS A CA 1
ATOM 742 C C . LYS A 1 101 ? -8.586 1.407 -6.756 1.00 91.00 101 LYS A C 1
ATOM 744 O O . LYS A 1 101 ? -8.533 0.537 -7.619 1.00 91.00 101 LYS A O 1
ATOM 749 N N . ASP A 1 102 ? -8.642 1.180 -5.451 1.00 85.38 102 ASP A N 1
ATOM 750 C CA . ASP A 1 102 ? -8.529 -0.110 -4.773 1.00 85.38 102 ASP A CA 1
ATOM 751 C C . ASP A 1 102 ? -7.156 -0.757 -4.977 1.00 85.38 102 ASP A C 1
ATOM 753 O O . ASP A 1 102 ? -6.216 -0.069 -5.343 1.00 85.38 102 ASP A O 1
ATOM 757 N N . SER A 1 103 ? -6.967 -2.026 -4.619 1.00 76.56 103 SER A N 1
ATOM 758 C CA . SER A 1 103 ? -5.647 -2.669 -4.682 1.00 76.56 103 SER A CA 1
ATOM 759 C C . SER A 1 103 ? -5.382 -3.320 -6.035 1.00 76.56 103 SER A C 1
ATOM 761 O O . SER A 1 103 ? -6.276 -3.955 -6.594 1.00 76.56 103 SER A O 1
ATOM 763 N N . GLY A 1 104 ? -4.135 -3.275 -6.502 1.00 82.75 104 GLY A N 1
ATOM 764 C CA . GLY A 1 104 ? -3.727 -3.949 -7.732 1.00 82.75 104 GLY A CA 1
ATOM 765 C C . GLY A 1 104 ? -2.587 -3.245 -8.454 1.00 82.75 104 GLY A C 1
ATOM 766 O O . GLY A 1 104 ? -1.903 -2.387 -7.895 1.00 82.75 104 GLY A O 1
ATOM 767 N N . ALA A 1 105 ? -2.380 -3.643 -9.707 1.00 82.44 105 ALA A N 1
ATOM 768 C CA . ALA A 1 105 ? -1.414 -3.020 -10.599 1.00 82.44 105 ALA A CA 1
ATOM 769 C C . ALA A 1 105 ? -1.973 -1.714 -11.182 1.00 82.44 105 ALA A C 1
ATOM 771 O O . ALA A 1 105 ? -3.006 -1.714 -11.850 1.00 82.44 105 ALA A O 1
ATOM 772 N N . PHE A 1 106 ? -1.237 -0.627 -10.994 1.00 84.56 106 PHE A N 1
ATOM 773 C CA . PHE A 1 106 ? -1.561 0.704 -11.491 1.00 84.56 106 PHE A CA 1
ATOM 774 C C . PHE A 1 106 ? -0.682 1.024 -12.697 1.00 84.56 106 PHE A C 1
ATOM 776 O O . PHE A 1 106 ? 0.544 0.921 -12.625 1.00 84.56 106 PHE A O 1
ATOM 783 N N . SER A 1 107 ? -1.309 1.359 -13.827 1.00 74.81 107 SER A N 1
ATOM 784 C CA . SER A 1 107 ? -0.624 1.542 -15.118 1.00 74.81 107 SER A CA 1
ATOM 785 C C . SER A 1 107 ? -0.296 2.988 -15.467 1.00 74.81 107 SER A C 1
ATOM 787 O O . SER A 1 107 ? 0.328 3.238 -16.496 1.00 74.81 107 SER A O 1
ATOM 789 N N . HIS A 1 108 ? -0.736 3.942 -14.651 1.00 69.44 108 HIS A N 1
ATOM 790 C CA . HIS A 1 108 ? -0.326 5.332 -14.798 1.00 69.44 108 HIS A CA 1
ATOM 791 C C . HIS A 1 108 ? 1.180 5.462 -14.558 1.00 69.44 108 HIS A C 1
ATOM 793 O O . HIS A 1 108 ? 1.801 4.542 -14.024 1.00 69.44 108 HIS A O 1
ATOM 799 N N . ASN A 1 109 ? 1.766 6.591 -14.967 1.00 69.69 109 ASN A N 1
ATOM 800 C CA . ASN A 1 109 ? 3.171 6.886 -14.700 1.00 69.69 109 ASN A CA 1
ATOM 801 C C . ASN A 1 109 ? 3.396 6.858 -13.178 1.00 69.69 109 ASN A C 1
ATOM 803 O O . ASN A 1 109 ? 3.064 7.815 -12.484 1.00 69.69 109 ASN A O 1
ATOM 807 N N . PHE A 1 110 ? 3.816 5.698 -12.669 1.00 73.38 110 PHE A N 1
ATOM 808 C CA . PHE A 1 110 ? 3.772 5.362 -11.247 1.00 73.38 110 PHE A CA 1
ATOM 809 C C . PHE A 1 110 ? 4.972 5.950 -10.508 1.00 73.38 110 PHE A C 1
ATOM 811 O O . PHE A 1 110 ? 4.897 6.177 -9.301 1.00 73.38 110 PHE A O 1
ATOM 818 N N . ALA A 1 111 ? 6.054 6.246 -11.235 1.00 75.25 111 ALA A N 1
ATOM 819 C CA . ALA A 1 111 ? 7.141 7.070 -10.738 1.00 75.25 111 ALA A CA 1
ATOM 820 C C . ALA A 1 111 ? 6.564 8.416 -10.277 1.00 75.25 111 ALA A C 1
ATOM 822 O O . ALA A 1 111 ? 5.856 9.090 -11.024 1.00 75.25 111 ALA A O 1
ATOM 823 N N . CYS A 1 112 ? 6.823 8.773 -9.019 1.00 79.25 112 CYS A N 1
ATOM 824 C CA . CYS A 1 112 ? 6.254 9.953 -8.361 1.00 79.25 112 CYS A CA 1
ATOM 825 C C . CYS A 1 112 ? 4.718 10.024 -8.285 1.00 79.25 112 CYS A C 1
ATOM 827 O O . CYS A 1 112 ? 4.188 11.093 -7.992 1.00 79.25 112 CYS A O 1
ATOM 829 N N . ALA A 1 113 ? 3.980 8.942 -8.549 1.00 86.50 113 ALA A N 1
ATOM 830 C CA . ALA A 1 113 ? 2.524 9.015 -8.524 1.00 86.50 113 ALA A CA 1
ATOM 831 C C . ALA A 1 113 ? 2.009 9.305 -7.102 1.00 86.50 113 ALA A C 1
ATOM 833 O O . ALA A 1 113 ? 2.384 8.592 -6.155 1.00 86.50 113 ALA A O 1
ATOM 834 N N . PRO A 1 114 ? 1.113 10.298 -6.939 1.00 90.38 114 PRO A N 1
ATOM 835 C CA . PRO A 1 114 ? 0.415 10.509 -5.688 1.00 90.38 114 PRO A CA 1
ATOM 836 C C . PRO A 1 114 ? -0.387 9.270 -5.310 1.00 90.38 114 PRO A C 1
ATOM 838 O O . PRO A 1 114 ? -1.124 8.705 -6.124 1.00 90.38 114 PRO A O 1
ATOM 841 N N . LEU A 1 115 ? -0.280 8.885 -4.046 1.00 9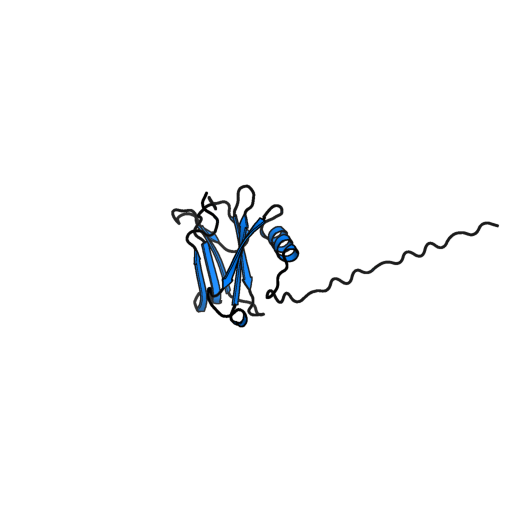1.56 115 LEU A N 1
ATOM 842 C CA . LEU A 1 115 ? -0.963 7.737 -3.487 1.00 91.56 115 LEU A CA 1
ATOM 843 C C . LEU A 1 115 ? -1.767 8.150 -2.260 1.00 91.56 115 LEU A C 1
ATOM 845 O O . LEU A 1 115 ? -1.307 8.886 -1.389 1.00 91.56 115 LEU A O 1
ATOM 849 N N . VAL A 1 116 ? -2.984 7.632 -2.175 1.00 93.75 116 VAL A N 1
ATOM 850 C CA . VAL A 1 116 ? -3.865 7.779 -1.022 1.00 93.75 116 VAL A CA 1
ATOM 851 C C . VAL A 1 116 ? -4.242 6.407 -0.484 1.00 93.75 116 VAL A C 1
ATOM 853 O O . VAL A 1 116 ? -4.528 5.486 -1.245 1.00 93.75 116 VAL A O 1
ATOM 856 N N . ALA A 1 117 ? -4.269 6.276 0.836 1.00 94.56 117 ALA A N 1
ATOM 857 C CA . ALA A 1 117 ? -4.717 5.075 1.523 1.00 94.56 117 ALA A CA 1
ATOM 858 C C . ALA A 1 117 ? -5.664 5.470 2.653 1.00 94.56 117 ALA A C 1
ATOM 860 O O . ALA A 1 117 ? -5.327 6.300 3.495 1.00 94.56 117 ALA A O 1
ATOM 861 N N . LYS A 1 118 ? -6.860 4.883 2.673 1.00 95.81 118 LYS A N 1
ATOM 862 C CA . LYS A 1 118 ? -7.892 5.172 3.667 1.00 95.81 118 LYS A CA 1
ATOM 863 C C . LYS A 1 118 ? -8.402 3.885 4.289 1.00 95.81 118 LYS A C 1
ATOM 865 O O . LYS A 1 118 ? -8.600 2.891 3.592 1.00 95.81 118 LYS A O 1
ATOM 870 N N . MET A 1 119 ? -8.652 3.923 5.593 1.00 95.50 119 MET A N 1
ATOM 871 C CA . MET A 1 119 ? -9.255 2.815 6.326 1.00 95.50 119 MET A CA 1
ATOM 872 C C . MET A 1 119 ? -10.163 3.327 7.436 1.00 95.50 119 MET A C 1
ATOM 874 O O . MET A 1 119 ? -9.862 4.319 8.107 1.00 95.50 119 MET A O 1
ATOM 878 N N . GLY A 1 120 ? -11.283 2.641 7.629 1.00 95.31 120 GLY A N 1
ATOM 879 C CA . GLY A 1 120 ? -12.294 3.064 8.578 1.00 95.31 120 GLY A CA 1
ATOM 880 C C . GLY A 1 120 ? -13.409 2.054 8.785 1.00 95.31 120 GLY A C 1
ATOM 881 O O . GLY A 1 120 ? -13.479 1.019 8.125 1.00 95.31 120 GLY A O 1
ATOM 882 N N . GLN A 1 121 ? -14.348 2.407 9.659 1.00 94.00 121 GLN A N 1
ATOM 883 C CA . GLN A 1 121 ? -15.616 1.679 9.769 1.00 94.00 121 GLN A CA 1
ATOM 884 C C . GLN A 1 121 ? -16.486 1.884 8.520 1.00 94.00 121 GLN A C 1
ATOM 886 O O . GLN A 1 121 ? -17.255 1.009 8.138 1.00 94.00 121 GLN A O 1
ATOM 891 N N . SER A 1 122 ? -16.369 3.055 7.890 1.00 94.69 122 SER A N 1
ATOM 892 C CA . SER A 1 122 ? -17.036 3.421 6.640 1.00 94.69 122 SER A CA 1
ATOM 893 C C . SER A 1 122 ? -16.256 4.536 5.943 1.00 94.69 122 SER A C 1
ATOM 895 O O . SER A 1 122 ? -15.358 5.132 6.538 1.00 94.69 122 SER A O 1
ATOM 897 N N . SER A 1 123 ? -16.657 4.905 4.725 1.00 91.88 123 SER A N 1
ATOM 898 C CA . SER A 1 123 ? -16.096 6.062 4.011 1.00 91.88 123 SER A CA 1
ATOM 899 C C . SER A 1 123 ? -16.272 7.405 4.740 1.00 91.88 123 SER A C 1
ATOM 901 O O . SER A 1 123 ? -15.591 8.367 4.399 1.00 91.88 123 SER A O 1
ATOM 903 N N . LYS A 1 124 ? -17.161 7.480 5.743 1.00 94.38 124 LYS A N 1
ATOM 904 C CA . LYS A 1 124 ? -17.429 8.680 6.559 1.00 94.38 124 LYS A CA 1
ATOM 905 C C . LYS A 1 124 ? -16.775 8.642 7.946 1.00 94.38 124 LYS A C 1
ATOM 907 O O . LYS A 1 124 ? -16.857 9.621 8.678 1.00 94.38 124 LYS A O 1
ATOM 912 N N . SER A 1 125 ? -16.171 7.519 8.330 1.00 94.12 125 SER A N 1
ATOM 913 C CA . SER A 1 125 ? -15.547 7.320 9.641 1.00 94.12 125 SER A CA 1
ATOM 914 C C . SER A 1 125 ? -14.204 6.627 9.445 1.00 94.12 125 SER A C 1
ATOM 916 O O . SER A 1 125 ? -14.094 5.401 9.540 1.00 94.12 125 SER A O 1
ATOM 918 N N . LEU A 1 126 ? -13.208 7.439 9.087 1.00 95.00 126 LEU A N 1
ATOM 919 C CA . LEU A 1 126 ? -11.843 7.020 8.789 1.00 95.00 126 LEU A CA 1
ATOM 920 C C . LEU A 1 126 ? -10.946 7.255 10.006 1.00 95.00 126 LEU A C 1
ATOM 922 O O . LEU A 1 126 ? -10.998 8.316 10.622 1.00 95.00 126 LEU A O 1
ATOM 926 N N . TYR A 1 127 ? -10.106 6.275 10.323 1.00 93.19 127 TYR A N 1
ATOM 927 C CA . TYR A 1 127 ? -9.011 6.412 11.293 1.00 93.19 127 TYR A CA 1
ATOM 928 C C . TYR A 1 127 ? -7.632 6.302 10.622 1.00 93.19 127 TYR A C 1
ATOM 930 O O . TYR A 1 127 ? -6.617 6.619 11.236 1.00 93.19 127 TYR A O 1
ATOM 938 N N . ILE A 1 128 ? -7.590 5.885 9.352 1.00 94.00 128 ILE A N 1
ATOM 939 C CA . ILE A 1 128 ? -6.466 6.101 8.441 1.00 94.00 128 ILE A CA 1
ATOM 940 C C . ILE A 1 128 ? -6.986 6.964 7.289 1.00 94.00 128 ILE A C 1
ATOM 942 O O . ILE A 1 128 ? -7.919 6.565 6.591 1.00 94.00 128 ILE A O 1
ATOM 946 N N . ASP A 1 129 ? -6.357 8.118 7.089 1.00 94.94 129 ASP A N 1
ATOM 947 C CA . ASP A 1 129 ? -6.483 8.961 5.897 1.00 94.94 129 ASP A CA 1
ATOM 948 C C . ASP A 1 129 ? -5.077 9.450 5.529 1.00 94.94 129 ASP A C 1
ATOM 950 O O . ASP A 1 129 ? -4.602 10.489 5.983 1.00 94.94 129 ASP A O 1
ATOM 954 N N . TYR A 1 130 ? -4.344 8.586 4.830 1.00 94.31 130 TYR A N 1
ATOM 955 C CA . TYR A 1 130 ? -2.948 8.786 4.472 1.00 94.31 130 TYR A CA 1
ATOM 956 C C . TYR A 1 130 ? -2.835 9.263 3.026 1.00 94.31 130 TYR A C 1
ATOM 958 O O . TYR A 1 130 ? -3.479 8.715 2.129 1.00 94.31 130 TYR A O 1
ATOM 966 N N . LYS A 1 131 ? -1.964 10.248 2.801 1.00 93.00 131 LYS A N 1
ATOM 967 C CA . LYS A 1 131 ? -1.579 10.732 1.476 1.00 93.00 131 LYS A CA 1
ATOM 968 C C . LYS A 1 131 ? -0.060 10.802 1.389 1.00 93.00 131 LYS A C 1
ATOM 970 O O . LYS A 1 131 ? 0.587 11.329 2.291 1.00 93.00 131 LYS A O 1
ATOM 975 N N . ASP A 1 132 ? 0.475 10.302 0.288 1.00 89.38 132 ASP A N 1
ATOM 976 C CA . ASP A 1 132 ? 1.868 10.443 -0.109 1.00 89.38 132 ASP A CA 1
ATOM 977 C C . ASP A 1 132 ? 1.903 11.090 -1.492 1.00 89.38 132 ASP A C 1
ATOM 979 O O . ASP A 1 132 ? 1.211 10.640 -2.404 1.00 89.38 132 ASP A O 1
ATOM 983 N N . GLU A 1 133 ? 2.671 12.162 -1.652 1.00 84.50 133 GLU A N 1
ATOM 984 C CA . GLU A 1 133 ? 2.869 12.782 -2.968 1.00 84.50 133 GLU A CA 1
ATOM 985 C C . GLU A 1 133 ? 3.766 11.918 -3.855 1.00 84.50 133 GLU A C 1
ATOM 987 O O . GLU A 1 133 ? 3.669 11.999 -5.072 1.00 84.50 133 GLU A O 1
ATOM 992 N N . TYR A 1 134 ? 4.564 11.038 -3.243 1.00 83.44 134 TYR A N 1
ATOM 993 C CA . TYR A 1 134 ? 5.518 10.175 -3.922 1.00 83.44 134 TYR A CA 1
ATOM 994 C C . TYR A 1 134 ? 5.329 8.729 -3.455 1.00 83.44 134 TYR A C 1
ATOM 996 O O . TYR A 1 134 ? 6.141 8.178 -2.706 1.00 83.44 134 TYR A O 1
ATOM 1004 N N . GLY A 1 135 ? 4.239 8.084 -3.892 1.00 81.38 135 GLY A N 1
ATOM 1005 C CA . GLY A 1 135 ? 3.939 6.685 -3.545 1.00 81.38 135 GLY A CA 1
ATOM 1006 C C . GLY A 1 135 ? 5.071 5.713 -3.917 1.00 81.38 135 GLY A C 1
ATOM 1007 O O . GLY A 1 135 ? 5.322 4.731 -3.207 1.00 81.38 135 GLY A O 1
ATOM 1008 N N . TRP A 1 136 ? 5.830 6.062 -4.958 1.00 86.44 136 TRP A N 1
ATOM 1009 C CA . TRP A 1 136 ? 7.047 5.393 -5.414 1.00 86.44 136 TRP A CA 1
ATOM 1010 C C . TRP A 1 136 ? 8.221 6.366 -5.508 1.00 86.44 136 TRP A C 1
ATOM 1012 O O . TRP A 1 136 ? 8.032 7.580 -5.421 1.00 86.44 136 TRP A O 1
ATOM 1022 N N . ALA A 1 137 ? 9.434 5.825 -5.639 1.00 76.44 137 ALA A N 1
ATOM 1023 C CA . ALA A 1 137 ? 10.615 6.637 -5.895 1.00 76.44 137 ALA A CA 1
ATOM 1024 C C . ALA A 1 137 ? 10.434 7.479 -7.171 1.00 76.44 137 ALA A C 1
ATOM 1026 O O . ALA A 1 137 ? 9.782 7.059 -8.130 1.00 76.44 137 ALA A O 1
ATOM 1027 N N . CYS A 1 138 ? 10.995 8.681 -7.129 1.00 69.06 138 CYS A N 1
ATOM 1028 C CA . CYS A 1 138 ? 11.182 9.543 -8.280 1.00 69.06 138 CYS A CA 1
ATOM 1029 C C . CYS A 1 138 ? 12.601 9.327 -8.776 1.00 69.06 138 CYS A C 1
ATOM 1031 O O . CYS A 1 138 ? 13.531 9.602 -8.017 1.00 69.06 138 CYS A O 1
ATOM 1033 N N . GLU A 1 139 ? 12.759 8.815 -9.989 1.00 56.56 139 GLU A N 1
ATOM 1034 C CA . GLU A 1 139 ? 14.042 8.866 -10.697 1.00 56.56 139 GLU A CA 1
ATOM 1035 C C . GLU A 1 139 ? 14.134 10.147 -11.529 1.00 56.56 139 GLU A C 1
ATOM 1037 O O . GLU A 1 139 ? 13.094 10.552 -12.103 1.00 56.56 139 GLU A O 1
#

Secondary structure (DSSP, 8-state):
----------------------GGG--HHHHHHHHHHHT-TT-EEEEEEEESTTS-GGG--EEEEEEE-SS-EEEEEEE-SSS--EEEEEEE-TTSSSEEESSEEE-S--TT--EEEEEEEETTEEEEEEEES-SS---

Sequence (139 aa):
MKLLNIITLLSTTSLAVAGGLDTREANNADLATRAATICGSGYELNKAIPLPKGTDPKQRLGTLYTYIGKDKGCAILDNNVGKAQYMYVGVCDLNGKHCDKDSGAFSHNFACAPLVAKMGQSSKSLYIDYKDEYGWACE

Foldseek 3Di:
DDDDDDDDDPPPDDDPPPPPCLVLDQDLVNVQVVCCVFANHQWAWFDWAFPPHPDDSVPGQWIWTWTDHPQWIWIDIGGNPSDDKDKKKKWAALVRPDIDMDGYTDRHNLQQIKMWIWIANDPVGTPDTDIDSGSGHHD

pLDDT: mean 79.4, std 16.88, range [37.34, 95.81]

Radius of gyration: 20.51 Å; chains: 1; bounding box: 32×84×35 Å

Organism: Aspergillus oryzae (strain ATCC 42149 / RIB 40) (NCBI:txid510516)

=== Feature glossary ===
The record interleaves many kinds of information about one protein. Here is each kind framed as the question it answers.

Q: Are the domains correctly placed relative to each other?
A: Predicted aligned error is AlphaFold's pairwise confidence. Unlike pLDDT (per-residue), PAE is per-residue-pair and captures whether two parts of the structure are correctly placed relative to each other. Units are ångströms of expected positional error.

Q: Which residues are in helices, strands, or loops?
A: Eight-state secondary structure (DSSP): H is the canonical α-helix, G the tighter 3₁₀-helix, I the wider π-helix; E/B are β-structure, T and S are turns and bends, and '-' is everything else. DSSP derives these from the pattern of main-chain N–H···O=C hydrogen bonds, not from the sequence.

Q: What if only a Cα trace is available?
A: P-SEA three-state annotation labels each residue as helix, strand, or coil based purely on the geometry of the Cα trace. It serves as a fallback when the full backbone (and thus DSSP) is unavailable.

Q: What are the backbone torsion angles?
A: φ (phi) and ψ (psi) are the two rotatable backbone dihedrals per residue: φ is the C(i-1)–N–Cα–C torsion, ψ is the N–Cα–C–N(i+1) torsion, both in degrees on (−180°, 180°]. α-helical residues cluster near (−60°, −45°); β-strand residues near (−120°, +130°). A Ramachandran plot is simply a scatter of (φ, ψ) for every residue.

Q: What known structures does this most resemble?
A: Structural nearest neighbors (via Foldseek easy-search vs the PDB). Reported per hit: target PDB id, E-value, and alignment TM-score. A TM-score above ~0.5 is the conventional threshold for 'same fold'.

Q: What family and function is it annotated with?
A: Database cross-references. InterPro integrates a dozen domain/family signature databases into unified entries with residue-range hits. GO terms attach function/process/location labels with evidence codes. CATH codes position the fold in a four-level structural taxonomy. Organism is the NCBI-taxonomy species name.

Q: Which residues are buried vs exposed?
A: Solvent accessibility: the surface area of each residue that a 1.4 Å water probe can touch, in Å². When only backbone atoms are present the absolute values are lower than full-atom SASA (side chains contribute most of the area) and are flagged as backbone-only.

Q: What do the diagnostic plots show?
A: Three diagnostic plots accompany the record. The Cα contact map visualizes the tertiary structure as a 2D adjacency matrix (8 Å cutoff, sequence-local contacts suppressed). The Ramachandran plot shows the distribution of backbone (φ, ψ) torsions, with points in the α and β basins reflecting secondary structure content. The PAE plot shows AlphaFold's inter-residue confidence as a color matrix.

Q: What is the amino-acid chain?
A: The amino-acid sequence is the protein's primary structure: the linear order of residues from the N-terminus to the C-terminus, written in one-letter code. Everything else here — the 3D coordinates, the secondary structure, the domain annotations — is ultimately a consequence of this string.

Q: What do the rendered images show?
A: The six renders are orthographic views along the three Cartesian axes in both directions. Representation (cartoon, sticks, or surface) and color scheme (sequence-rainbow or by-chain) vary across proteins so the training set covers all the common visualization conventions.

Q: Where is each backbone atom in 3D?
A: The mmCIF table is the protein's shape written out atom by atom. For each backbone N, Cα, C, and carbonyl O, it records an (x, y, z) coordinate triple in Å plus the residue type, chain letter, and residue number.

Q: How mobile is each atom in the crystal?
A: For experimental (PDB) structures, the B-factor (temperature factor) quantifies the positional spread of each atom in the crystal — a combination of thermal vibration and static disorder — in units of Å². High B-factors mark flexible loops or poorly resolved regions; low B-factors mark the rigid, well-ordered core.

Q: How big and how compact is the whole molecule?
A: Three whole-structure scalars: the radius of gyration (RMS distance of Cα from centroid, in Å), the count of Cα–Cα contacts (pairs closer than 8 Å and separated by more than four residues in sequence — i.e. tertiary, not local, contacts), and the bounding-box dimensions. Together they distinguish compact globular folds from extended fibres or disordered chains.

Q: What does the local fold look like, residue by residue?
A: A 3Di character summarizes, for each residue, the relative orientation of the Cα frame of its nearest spatial neighbor. Because it encodes fold topology rather than chemistry, 3Di alignments detect remote structural similarity that sequence alignment misses.

Q: How confident is the AlphaFold model at each residue?
A: For AlphaFold models, the B-factor field carries pLDDT — the model's own estimate of local accuracy on a 0–100 scale. Regions with pLDDT<50 should be treated as essentially unmodeled; they often correspond to intrinsically disordered segments.